Protein AF-A0A7Y0SCQ8-F1 (afdb_monomer_lite)

pLDDT: mean 80.89, std 14.11, range [43.19, 97.25]

Organism: Vibrio parahaemolyticus (NCBI:txid670)

Sequence (93 aa):
NIFVGQSGVGKSSLVNALMPELESEVEEGEVSENSGLGQHTTTAARLYHIPTGGDLIDSPGVREFGLWHLEAEEVTKAFVEFRPYLGGCKFRD

Structure (mmCIF, N/CA/C/O backbone):
data_AF-A0A7Y0SCQ8-F1
#
_entry.id   AF-A0A7Y0SCQ8-F1
#
loop_
_atom_site.group_PDB
_atom_site.id
_atom_site.type_symbol
_atom_site.label_atom_id
_atom_site.label_alt_id
_atom_site.label_comp_id
_atom_site.label_asym_id
_atom_site.label_entity_id
_atom_site.label_seq_id
_atom_site.pdbx_PDB_ins_code
_atom_site.Cartn_x
_atom_site.Cartn_y
_atom_site.Cartn_z
_atom_site.occupancy
_atom_site.B_iso_or_equiv
_atom_site.auth_seq_id
_atom_site.auth_comp_id
_atom_site.auth_asym_id
_atom_site.auth_atom_id
_atom_site.pdbx_PDB_model_num
ATOM 1 N N . ASN A 1 1 ? -9.217 -8.012 2.814 1.00 83.00 1 ASN A N 1
ATOM 2 C CA . ASN A 1 1 ? -8.607 -6.706 2.465 1.00 83.00 1 ASN A CA 1
ATOM 3 C C . ASN A 1 1 ? -7.761 -6.221 3.632 1.00 83.00 1 ASN A C 1
ATOM 5 O O . ASN A 1 1 ? -8.076 -6.588 4.754 1.00 83.00 1 ASN A O 1
ATOM 9 N N . ILE A 1 2 ? -6.691 -5.454 3.400 1.00 90.69 2 ILE A N 1
ATOM 10 C CA . ILE A 1 2 ? -5.829 -4.917 4.468 1.00 90.69 2 ILE A CA 1
ATOM 11 C C . ILE A 1 2 ? -5.593 -3.422 4.256 1.00 90.69 2 ILE A C 1
ATOM 13 O O . ILE A 1 2 ? -5.351 -2.993 3.127 1.00 90.69 2 ILE A O 1
ATOM 17 N N . PHE A 1 3 ? -5.650 -2.640 5.330 1.00 90.19 3 PHE A N 1
ATOM 18 C CA . PHE A 1 3 ? -5.182 -1.259 5.333 1.00 90.19 3 PHE A CA 1
ATOM 19 C C . PHE A 1 3 ? -3.725 -1.207 5.764 1.00 90.19 3 PHE A C 1
ATOM 21 O O . PHE A 1 3 ? -3.376 -1.593 6.874 1.00 90.19 3 PHE A O 1
ATOM 28 N N . VAL A 1 4 ? -2.877 -0.703 4.868 1.00 88.25 4 VAL A N 1
ATOM 29 C CA . VAL A 1 4 ? -1.442 -0.523 5.092 1.00 88.25 4 VAL A CA 1
ATOM 30 C C . VAL A 1 4 ? -1.092 0.929 4.814 1.00 88.25 4 VAL A C 1
ATOM 32 O O . VAL A 1 4 ? -1.541 1.520 3.836 1.00 88.25 4 VAL A O 1
ATOM 35 N N . GLY A 1 5 ? -0.280 1.511 5.685 1.00 85.50 5 GLY A N 1
ATOM 36 C CA . GLY A 1 5 ? 0.177 2.886 5.555 1.00 85.50 5 GLY A CA 1
ATOM 37 C C . GLY A 1 5 ? 0.899 3.341 6.811 1.00 85.50 5 GLY A C 1
ATOM 38 O O . GLY A 1 5 ? 0.850 2.665 7.846 1.00 85.50 5 GLY A O 1
ATOM 39 N N . GLN A 1 6 ? 1.561 4.491 6.732 1.00 83.19 6 GLN A N 1
ATOM 40 C CA . GLN A 1 6 ? 2.323 5.044 7.852 1.00 83.19 6 GLN A CA 1
ATOM 41 C C . GLN A 1 6 ? 1.439 5.348 9.073 1.00 83.19 6 GLN A C 1
ATOM 43 O O . GLN A 1 6 ? 0.205 5.304 9.015 1.00 83.19 6 GLN A O 1
ATOM 48 N N . SER A 1 7 ? 2.065 5.604 10.221 1.00 77.31 7 SER A N 1
ATOM 49 C CA . SER A 1 7 ? 1.324 6.044 11.408 1.00 77.31 7 SER A CA 1
ATOM 50 C C . SER A 1 7 ? 0.687 7.414 11.159 1.00 77.31 7 SER A C 1
ATOM 52 O O . SER A 1 7 ? 1.337 8.294 10.603 1.00 77.31 7 SER A O 1
ATOM 54 N N . GLY A 1 8 ? -0.576 7.598 11.551 1.00 77.19 8 GLY A N 1
ATOM 55 C CA . GLY A 1 8 ? -1.281 8.880 11.402 1.00 77.19 8 GLY A CA 1
ATOM 56 C C . GLY A 1 8 ? -1.905 9.173 10.038 1.00 77.19 8 GLY A C 1
ATOM 57 O O . GLY A 1 8 ? -2.489 10.233 9.874 1.00 77.19 8 GLY A O 1
ATOM 58 N N . VAL A 1 9 ? -1.853 8.253 9.069 1.00 84.25 9 VAL A N 1
ATOM 59 C CA . VAL A 1 9 ? -2.482 8.462 7.742 1.00 84.25 9 VAL A CA 1
ATOM 60 C C . VAL A 1 9 ? -4.014 8.304 7.735 1.00 84.25 9 VAL A C 1
ATOM 62 O O . VAL A 1 9 ? -4.620 8.385 6.673 1.00 84.25 9 VAL A O 1
ATOM 65 N N . GLY A 1 10 ? -4.639 8.037 8.892 1.00 84.75 10 GLY A N 1
ATOM 66 C CA . GLY A 1 10 ? -6.101 7.919 9.025 1.00 84.75 10 GLY A CA 1
ATOM 67 C C . GLY A 1 10 ? -6.693 6.514 8.844 1.00 84.75 10 GLY A C 1
ATOM 68 O O . GLY A 1 10 ? -7.875 6.397 8.542 1.00 84.75 10 GLY A O 1
ATOM 69 N N . LYS A 1 11 ? -5.912 5.435 9.022 1.00 87.75 11 LYS A N 1
ATOM 70 C CA . LYS A 1 11 ? -6.416 4.047 8.890 1.00 87.75 11 LYS A CA 1
ATOM 71 C C . LYS A 1 11 ? -7.583 3.752 9.842 1.00 87.75 11 LYS A C 1
ATOM 73 O O . LYS A 1 11 ? -8.626 3.308 9.381 1.00 87.75 11 LYS A O 1
ATOM 78 N N . SER A 1 12 ? -7.428 4.057 11.131 1.00 82.44 12 SER A N 1
ATOM 79 C CA . SER A 1 12 ? -8.461 3.824 12.153 1.00 82.44 12 SER A CA 1
ATOM 80 C C . SER A 1 12 ? -9.718 4.661 11.899 1.00 82.44 12 SER A C 1
ATOM 82 O O . SER A 1 12 ? -10.818 4.122 11.924 1.00 82.44 12 SER A O 1
ATOM 84 N N . SER A 1 13 ? -9.566 5.933 11.519 1.00 85.56 13 SER A N 1
ATOM 85 C CA . SER A 1 13 ? -10.707 6.781 11.151 1.00 85.56 13 SER A CA 1
ATOM 86 C C . SER A 1 13 ? -11.450 6.256 9.911 1.00 85.56 13 SER A C 1
ATOM 88 O O . SER A 1 13 ? -12.674 6.327 9.845 1.00 85.56 13 SER A O 1
ATOM 90 N N . LEU A 1 14 ? -10.748 5.662 8.933 1.00 88.19 14 LEU A N 1
ATOM 91 C CA . LEU A 1 14 ? -11.397 4.986 7.800 1.00 88.19 14 LEU A CA 1
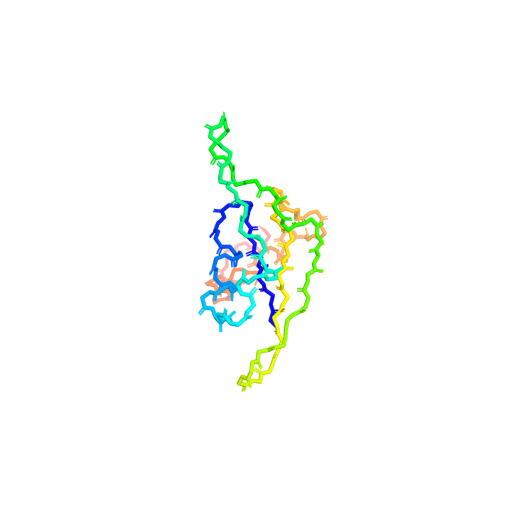ATOM 92 C C . LEU A 1 14 ? -12.140 3.712 8.221 1.00 88.19 14 LEU A C 1
ATOM 94 O O . LEU A 1 14 ? -13.197 3.429 7.664 1.00 88.19 14 LEU A O 1
ATOM 98 N N . VAL A 1 15 ? -11.614 2.948 9.184 1.00 87.38 15 VAL A N 1
ATOM 99 C CA . VAL A 1 15 ? -12.315 1.783 9.752 1.00 87.38 15 VAL A CA 1
ATOM 100 C C . VAL A 1 15 ? -13.632 2.230 10.394 1.00 87.38 15 VAL A C 1
ATOM 102 O O . VAL A 1 15 ? -14.672 1.667 10.059 1.00 87.38 15 VAL A O 1
ATOM 105 N N . ASN A 1 16 ? -13.611 3.285 11.212 1.00 86.44 16 ASN A N 1
ATOM 106 C CA . ASN A 1 16 ? -14.811 3.840 11.852 1.00 86.44 16 ASN A CA 1
ATOM 107 C C . ASN A 1 16 ? -15.827 4.387 10.850 1.00 86.44 16 ASN A C 1
ATOM 109 O O . ASN A 1 16 ? -17.023 4.146 10.982 1.00 86.44 16 ASN A O 1
ATOM 113 N N . ALA A 1 17 ? -15.364 5.058 9.795 1.00 88.00 17 ALA A N 1
ATOM 114 C CA . ALA A 1 17 ? -16.249 5.540 8.739 1.00 88.00 17 ALA A CA 1
ATOM 115 C C . ALA A 1 17 ? -16.921 4.398 7.949 1.00 88.00 17 ALA A C 1
ATOM 117 O O . ALA A 1 17 ? -18.039 4.564 7.462 1.00 88.00 17 ALA A O 1
ATOM 118 N N . LEU A 1 18 ? -16.244 3.253 7.795 1.00 86.56 18 LEU A N 1
ATOM 119 C CA . LEU A 1 18 ? -16.776 2.082 7.092 1.00 86.56 18 LEU A CA 1
ATOM 120 C C . LEU A 1 18 ? -17.689 1.216 7.965 1.00 86.56 18 LEU A C 1
ATOM 122 O O . LEU A 1 18 ? -18.580 0.563 7.424 1.00 86.56 18 LEU A O 1
ATOM 126 N N . MET A 1 19 ? -17.455 1.190 9.277 1.00 86.12 19 MET A N 1
ATOM 127 C CA . MET A 1 19 ? -18.191 0.382 10.253 1.00 86.12 19 MET A CA 1
ATOM 128 C C . MET A 1 19 ? -18.498 1.231 11.498 1.00 86.12 19 MET A C 1
ATOM 130 O O . MET A 1 19 ? -17.839 1.064 12.527 1.00 86.12 19 MET A O 1
ATOM 134 N N . PRO A 1 20 ? -19.475 2.159 11.424 1.00 83.25 20 PRO A N 1
ATOM 135 C CA . PRO A 1 20 ? -19.797 3.069 12.529 1.00 83.25 20 PRO A CA 1
ATOM 136 C C . PRO A 1 20 ? -20.184 2.345 13.824 1.00 83.25 20 PRO A C 1
ATOM 138 O O . PRO A 1 20 ? -19.970 2.853 14.918 1.00 83.25 20 PRO A O 1
ATOM 141 N N . GLU A 1 21 ? -20.719 1.128 13.724 1.00 80.94 21 GLU A N 1
ATOM 142 C CA . GLU A 1 21 ? -21.023 0.270 14.870 1.00 80.94 21 GLU A CA 1
ATOM 143 C C . GLU A 1 21 ? -19.792 -0.145 15.694 1.00 80.94 21 GLU A C 1
ATOM 145 O O . GLU A 1 21 ? -19.947 -0.559 16.840 1.00 80.94 21 GLU A O 1
ATOM 150 N N . LEU A 1 22 ? -18.582 -0.015 15.141 1.00 74.81 22 LEU A N 1
ATOM 151 C CA . LEU A 1 22 ? -17.319 -0.338 15.807 1.00 74.81 22 LEU A CA 1
ATOM 152 C C . LEU A 1 22 ? -16.625 0.886 16.419 1.00 74.81 22 LEU A C 1
ATOM 154 O O . LEU A 1 22 ? -15.545 0.736 16.991 1.00 74.81 22 LEU A O 1
ATOM 158 N N . GLU A 1 23 ? -17.225 2.078 16.348 1.00 71.12 23 GLU A N 1
ATOM 159 C CA . GLU A 1 23 ? -16.613 3.330 16.821 1.00 71.12 23 GLU A CA 1
ATOM 160 C C . GLU A 1 23 ? -16.206 3.265 18.307 1.00 71.12 23 GLU A C 1
ATOM 162 O O . GLU A 1 23 ? -15.190 3.828 18.703 1.00 71.12 23 GLU A O 1
ATOM 167 N N . SER A 1 24 ? -16.931 2.503 19.137 1.00 64.00 24 SER A N 1
ATOM 168 C CA . SER A 1 24 ? -16.568 2.279 20.546 1.00 64.00 24 SER A CA 1
ATOM 169 C C . SER A 1 24 ? -15.457 1.243 20.774 1.00 64.00 24 SER A C 1
ATOM 171 O O . SER A 1 24 ? -14.947 1.133 21.886 1.00 64.00 24 SER A O 1
ATOM 173 N N . GLU A 1 25 ? -15.113 0.444 19.762 1.00 68.38 25 GLU A N 1
ATOM 174 C CA . GLU A 1 25 ? -14.125 -0.648 19.835 1.00 68.38 25 GLU A CA 1
ATOM 175 C C . GLU A 1 25 ? -12.785 -0.292 19.166 1.00 68.38 25 GLU A C 1
ATOM 177 O O . GLU A 1 25 ? -11.730 -0.868 19.474 1.00 68.38 25 GLU A O 1
ATOM 182 N N . VAL A 1 26 ? -12.821 0.652 18.225 1.00 68.06 26 VAL A N 1
ATOM 183 C CA . VAL A 1 26 ? -11.668 1.142 17.473 1.00 68.06 26 VAL A CA 1
ATOM 184 C C . VAL A 1 26 ? -11.230 2.471 18.077 1.00 68.06 26 VAL A C 1
ATOM 186 O O . VAL A 1 26 ? -11.761 3.533 17.762 1.00 68.06 26 VAL A O 1
ATOM 189 N N . GLU A 1 27 ? -10.223 2.415 18.944 1.00 65.50 27 GLU A N 1
ATOM 190 C CA . GLU A 1 27 ? -9.611 3.624 19.488 1.00 65.50 27 GLU A CA 1
ATOM 191 C C . GLU A 1 27 ? -8.903 4.411 18.373 1.00 65.50 27 GLU A C 1
ATOM 193 O O . GLU A 1 27 ? -7.899 3.966 17.806 1.00 65.50 27 GLU A O 1
ATOM 198 N N . GLU A 1 28 ? -9.403 5.609 18.071 1.00 65.62 28 GLU A N 1
ATOM 199 C CA . GLU A 1 28 ? -8.644 6.611 17.328 1.00 65.62 28 GLU A CA 1
ATOM 200 C C . GLU A 1 28 ? -7.639 7.243 18.292 1.00 65.62 28 GLU A C 1
ATOM 202 O O . GLU A 1 28 ? -8.016 7.840 19.296 1.00 65.62 28 GLU A O 1
ATOM 207 N N . GLY A 1 29 ? -6.341 7.080 18.032 1.00 58.78 29 GLY A N 1
ATOM 208 C CA . GLY A 1 29 ? -5.339 7.781 18.841 1.00 58.78 29 GLY A CA 1
ATOM 209 C C . GLY A 1 29 ? -5.133 9.186 18.324 1.00 58.78 29 GLY A C 1
ATOM 210 O O . GLY A 1 29 ? -5.202 9.434 17.119 1.00 58.78 29 GLY A O 1
ATOM 211 N N . GLU A 1 30 ? -4.825 10.090 19.242 1.00 54.00 30 GLU A N 1
ATOM 212 C CA . GLU A 1 30 ? -4.482 11.462 18.906 1.00 54.00 30 GLU A CA 1
ATOM 213 C C . GLU A 1 30 ? -3.174 11.519 18.098 1.00 54.00 30 GLU A C 1
ATOM 215 O O . GLU A 1 30 ? -2.270 10.685 18.222 1.00 54.00 30 GLU A O 1
ATOM 220 N N . VAL A 1 31 ? -3.052 12.516 17.224 1.00 55.91 31 VAL A N 1
ATOM 221 C CA . VAL A 1 31 ? -1.771 12.810 16.575 1.00 55.91 31 VAL A CA 1
ATOM 222 C C . VAL A 1 31 ? -0.854 13.426 17.628 1.00 55.91 31 VAL A C 1
ATOM 224 O O . VAL A 1 31 ? -1.249 14.354 18.326 1.00 55.91 31 VAL A O 1
ATOM 227 N N . SER A 1 32 ? 0.379 12.929 17.753 1.00 47.16 32 SER A N 1
ATOM 228 C CA . SER A 1 32 ? 1.333 13.469 18.723 1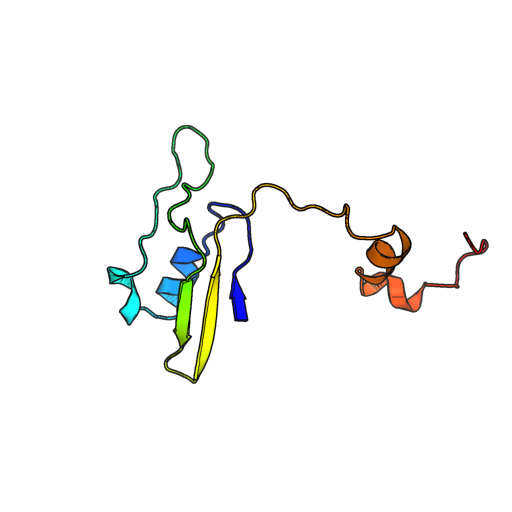.00 47.16 32 SER A CA 1
ATOM 229 C C . SER A 1 32 ? 1.650 14.932 18.395 1.00 47.16 32 SER A C 1
ATOM 231 O O . SER A 1 32 ? 2.366 15.204 17.429 1.00 47.16 32 SER A O 1
ATOM 233 N N . GLU A 1 33 ? 1.191 15.868 19.233 1.00 48.06 33 GLU A N 1
ATOM 234 C CA . GLU A 1 33 ? 1.444 17.311 19.063 1.00 48.06 33 GLU A CA 1
ATOM 235 C C . GLU A 1 33 ? 2.943 17.656 19.045 1.00 48.06 33 GLU A C 1
ATOM 237 O O . GLU A 1 33 ? 3.368 18.602 18.389 1.00 48.06 33 GLU A O 1
ATOM 242 N N . ASN A 1 34 ? 3.765 16.856 19.731 1.00 43.19 34 ASN A N 1
ATOM 243 C CA . ASN A 1 34 ? 5.195 17.113 19.896 1.00 43.19 34 ASN A CA 1
ATOM 244 C C . ASN A 1 34 ? 6.050 16.661 18.696 1.00 43.19 34 ASN A C 1
ATOM 246 O O . ASN A 1 34 ? 7.171 17.131 18.524 1.00 43.19 34 ASN A O 1
ATOM 250 N N . SER A 1 35 ? 5.558 15.717 17.886 1.00 54.53 35 SER A N 1
ATOM 251 C CA . SER A 1 35 ? 6.315 15.148 16.758 1.00 54.53 35 SER A CA 1
ATOM 252 C C . SER A 1 35 ? 5.648 15.343 15.397 1.00 54.53 35 SER A C 1
ATOM 254 O O . SER A 1 35 ? 6.303 15.145 14.376 1.00 54.53 35 SER A O 1
ATOM 256 N N . GLY A 1 36 ? 4.359 15.700 15.361 1.00 50.38 36 GLY A N 1
ATOM 257 C CA . GLY A 1 36 ? 3.560 15.743 14.131 1.00 50.38 36 GLY A CA 1
ATOM 258 C C . GLY A 1 36 ? 3.319 14.364 13.504 1.00 50.38 36 GLY A C 1
ATOM 259 O O . GLY A 1 36 ? 2.763 14.271 12.413 1.00 50.38 36 GLY A O 1
ATOM 260 N N . LEU A 1 37 ? 3.743 13.288 14.173 1.00 52.97 37 LEU A N 1
ATOM 261 C CA . LEU A 1 37 ? 3.559 11.910 13.736 1.00 52.97 37 LEU A CA 1
ATOM 262 C C . LEU A 1 37 ? 2.326 11.324 14.430 1.00 52.97 37 LEU A C 1
ATOM 264 O O . LEU A 1 37 ? 2.095 11.561 15.617 1.00 52.97 37 LEU A O 1
ATOM 268 N N . GLY A 1 38 ? 1.531 10.529 13.710 1.00 53.53 38 GLY A N 1
ATOM 269 C CA . GLY A 1 38 ? 0.400 9.838 14.330 1.00 53.53 38 GLY A CA 1
ATOM 270 C C . GLY A 1 38 ? 0.862 8.909 15.448 1.00 53.53 38 GLY A C 1
ATOM 271 O O . GLY A 1 38 ? 1.832 8.160 15.273 1.00 53.53 38 GLY A O 1
ATOM 272 N N . GLN A 1 39 ? 0.177 8.936 16.589 1.00 55.97 39 GLN A N 1
ATOM 273 C CA . GLN A 1 39 ? 0.439 8.003 17.676 1.00 55.97 39 GLN A CA 1
ATOM 274 C C . GLN A 1 39 ? -0.007 6.597 17.256 1.00 55.97 39 GLN A C 1
ATOM 276 O O . GLN A 1 39 ? -1.030 6.416 16.599 1.00 55.97 39 GLN A O 1
ATOM 281 N N . HIS A 1 40 ? 0.801 5.586 17.577 1.00 55.22 40 HIS A N 1
ATOM 282 C CA . HIS A 1 40 ? 0.464 4.198 17.273 1.00 55.22 40 HIS A CA 1
ATOM 283 C C . HIS A 1 40 ? -0.611 3.705 18.248 1.00 55.22 40 HIS A C 1
ATOM 285 O O . HIS A 1 40 ? -0.277 3.141 19.285 1.00 55.22 40 HIS A O 1
ATOM 291 N N . THR A 1 41 ? -1.886 3.904 17.930 1.00 55.81 41 THR A N 1
ATOM 292 C CA . THR A 1 41 ? -2.992 3.307 18.702 1.00 55.81 41 THR A CA 1
ATOM 293 C C . THR A 1 41 ? -3.131 1.826 18.370 1.00 55.81 41 THR A C 1
ATOM 295 O O . THR A 1 41 ? -3.188 0.980 19.260 1.00 55.81 41 THR A O 1
ATOM 298 N N . THR A 1 42 ? -3.063 1.478 17.080 1.00 60.12 42 THR A N 1
ATOM 299 C CA . THR A 1 42 ? -3.074 0.085 16.615 1.00 60.12 42 THR A CA 1
ATOM 300 C C . THR A 1 42 ? -1.676 -0.537 16.760 1.00 60.12 42 THR A C 1
ATOM 302 O O . THR A 1 42 ? -0.794 -0.331 15.923 1.00 60.12 42 THR A O 1
ATOM 305 N N . THR A 1 43 ? -1.452 -1.300 17.835 1.00 65.00 43 THR A N 1
ATOM 306 C CA . THR A 1 43 ? -0.180 -2.002 18.131 1.00 65.00 43 THR A CA 1
ATOM 307 C C . THR A 1 43 ? -0.108 -3.425 17.570 1.00 65.00 43 THR A C 1
ATOM 309 O O . THR A 1 43 ? 0.978 -3.993 17.472 1.00 65.00 43 THR A O 1
ATOM 312 N N . ALA A 1 44 ? -1.242 -3.989 17.151 1.00 74.00 44 ALA A N 1
ATOM 313 C CA . ALA A 1 44 ? -1.350 -5.317 16.556 1.00 74.00 44 ALA A CA 1
ATOM 314 C C . ALA A 1 44 ? -2.352 -5.309 15.399 1.00 74.00 44 ALA A C 1
ATOM 316 O O . ALA A 1 44 ? -3.259 -4.480 15.372 1.00 74.00 44 ALA A O 1
ATOM 317 N N . ALA A 1 45 ? -2.201 -6.244 14.458 1.00 84.62 45 ALA A N 1
ATOM 318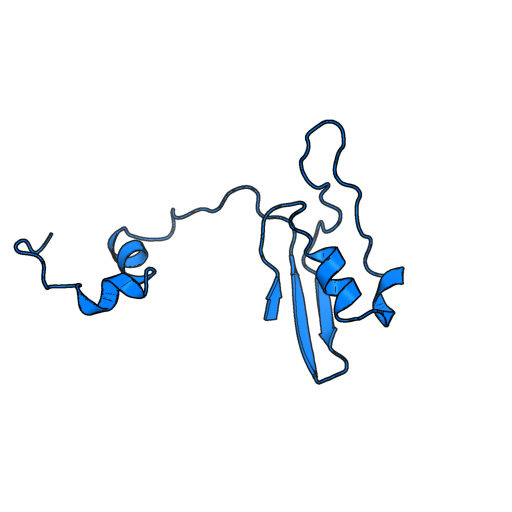 C CA . ALA A 1 45 ? -3.184 -6.413 13.397 1.00 84.62 45 ALA A CA 1
ATOM 319 C C . ALA A 1 45 ? -4.535 -6.859 13.984 1.00 84.62 45 ALA A C 1
ATOM 321 O O . ALA A 1 45 ? -4.574 -7.783 14.800 1.00 84.62 45 ALA A O 1
ATOM 322 N N . ARG A 1 46 ? -5.628 -6.218 13.565 1.00 85.25 46 ARG A N 1
ATOM 323 C CA . ARG A 1 46 ? -7.002 -6.559 13.969 1.00 85.25 46 ARG A CA 1
ATOM 324 C C . ARG A 1 46 ? -7.830 -6.931 12.748 1.00 85.25 46 ARG A C 1
ATOM 326 O O . ARG A 1 46 ? -7.700 -6.287 11.713 1.00 85.25 46 ARG A O 1
ATOM 333 N N . LEU A 1 47 ? -8.657 -7.966 12.874 1.00 89.44 47 LEU A N 1
ATOM 334 C CA . LEU A 1 47 ? -9.575 -8.433 11.836 1.00 89.44 47 LEU A CA 1
ATOM 335 C C . LEU A 1 47 ? -10.994 -7.961 12.159 1.00 89.44 47 LEU A C 1
ATOM 337 O O . LEU A 1 47 ? -11.480 -8.196 13.262 1.00 89.44 47 LEU A O 1
ATOM 341 N N . TYR A 1 48 ? -11.650 -7.362 11.175 1.00 88.81 48 TYR A N 1
ATOM 342 C CA . TYR A 1 48 ? -13.031 -6.906 11.225 1.00 88.81 48 TYR A CA 1
ATOM 343 C C . TYR A 1 48 ? -13.842 -7.583 10.124 1.00 88.81 48 TYR A C 1
ATOM 345 O O . TYR A 1 48 ? -13.350 -7.772 9.008 1.00 88.81 48 TYR A O 1
ATOM 353 N N . HIS A 1 49 ? -15.094 -7.908 10.432 1.00 90.06 49 HIS A N 1
ATOM 354 C CA . HIS A 1 49 ? -16.049 -8.456 9.475 1.00 90.06 49 HIS A CA 1
ATOM 355 C C . HIS A 1 49 ? -16.976 -7.341 9.002 1.00 90.06 49 HIS A C 1
ATOM 357 O O . HIS A 1 49 ? -17.672 -6.730 9.808 1.00 90.06 49 HIS A O 1
ATOM 363 N N . ILE A 1 50 ? -16.986 -7.075 7.699 1.00 87.94 50 ILE A N 1
ATOM 364 C CA . ILE A 1 50 ? -17.790 -6.000 7.121 1.00 87.94 50 ILE A CA 1
ATOM 365 C C . ILE A 1 50 ? -19.250 -6.478 7.051 1.00 87.94 50 ILE A C 1
ATOM 367 O O . ILE A 1 50 ? -19.494 -7.552 6.492 1.00 87.94 50 ILE A O 1
ATOM 371 N N . PRO A 1 51 ? -20.241 -5.705 7.538 1.00 83.75 51 PRO A N 1
ATOM 372 C CA . PRO A 1 51 ? -21.641 -6.145 7.566 1.00 83.75 51 PRO A CA 1
ATOM 373 C C . PRO A 1 51 ? -22.210 -6.525 6.195 1.00 83.75 51 PRO A C 1
ATOM 375 O O . PRO A 1 51 ? -23.055 -7.411 6.083 1.00 83.75 51 PRO A O 1
ATOM 378 N N . THR A 1 52 ? -21.740 -5.862 5.137 1.00 86.94 52 THR A N 1
ATOM 379 C CA . THR A 1 52 ? -22.140 -6.125 3.746 1.00 86.94 52 THR A CA 1
ATOM 380 C C . THR A 1 52 ? -21.387 -7.296 3.103 1.00 86.94 52 THR A C 1
ATOM 382 O O . THR A 1 52 ? -21.692 -7.667 1.969 1.00 86.94 52 THR A O 1
ATOM 385 N N . GLY A 1 53 ? -20.448 -7.909 3.829 1.00 88.31 53 GLY A N 1
ATOM 386 C CA . GLY A 1 53 ? -19.661 -9.063 3.414 1.00 88.31 53 GLY A CA 1
ATOM 387 C C . GLY A 1 53 ? -18.177 -8.754 3.208 1.00 88.31 53 GLY A C 1
ATOM 388 O O . GLY A 1 53 ? -17.792 -7.694 2.713 1.00 88.31 53 GLY A O 1
ATOM 389 N N . GLY A 1 54 ? -17.340 -9.739 3.537 1.00 91.12 54 GLY A N 1
ATOM 390 C CA . GLY A 1 54 ? -15.884 -9.660 3.432 1.00 91.12 54 GLY A CA 1
ATOM 391 C C . GLY A 1 54 ? -15.204 -9.191 4.717 1.00 91.12 54 GLY A C 1
ATOM 392 O O . GLY A 1 54 ? -15.855 -8.812 5.687 1.00 91.12 54 GLY A O 1
ATOM 393 N N . ASP A 1 55 ? -13.871 -9.218 4.692 1.00 92.88 55 ASP A N 1
ATOM 394 C CA . ASP A 1 55 ? -13.041 -8.973 5.870 1.00 92.88 55 ASP A CA 1
ATOM 395 C C . ASP A 1 55 ? -12.038 -7.838 5.644 1.00 92.88 55 ASP A C 1
ATOM 397 O O . ASP A 1 55 ? -11.422 -7.719 4.568 1.00 92.88 55 ASP A O 1
ATOM 401 N N . LEU A 1 56 ? -11.825 -7.043 6.691 1.00 91.06 56 LEU A N 1
ATOM 402 C CA . LEU A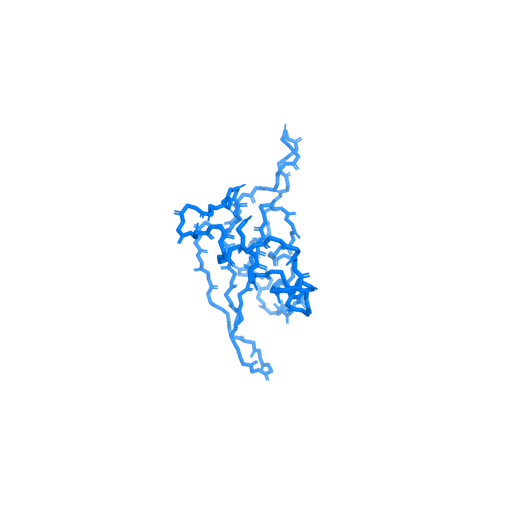 1 56 ? -10.840 -5.971 6.740 1.00 91.06 56 LEU A CA 1
ATOM 403 C C . LEU A 1 56 ? -9.832 -6.215 7.863 1.00 91.06 56 LEU A C 1
ATOM 405 O O . LEU A 1 56 ? -10.204 -6.387 9.016 1.00 91.06 56 LEU A O 1
ATOM 409 N N . ILE A 1 57 ? -8.546 -6.182 7.524 1.00 90.62 57 ILE A N 1
ATOM 410 C CA . ILE A 1 57 ? -7.455 -6.167 8.495 1.00 90.62 57 ILE A CA 1
ATOM 411 C C . ILE A 1 57 ? -6.945 -4.729 8.636 1.00 90.62 57 ILE A C 1
ATOM 413 O O . ILE A 1 57 ? -6.488 -4.151 7.647 1.00 90.62 57 ILE A O 1
ATOM 417 N N . ASP A 1 58 ? -6.985 -4.165 9.844 1.00 86.94 58 ASP A N 1
ATOM 418 C CA . ASP A 1 58 ? -6.226 -2.952 10.186 1.00 86.94 58 ASP A CA 1
ATOM 419 C C . ASP A 1 58 ? -4.841 -3.353 10.700 1.00 86.94 58 ASP A C 1
ATOM 421 O O . ASP A 1 58 ? -4.720 -4.283 11.502 1.00 86.94 58 ASP A O 1
ATOM 425 N N . SER A 1 59 ? -3.789 -2.680 10.232 1.00 83.94 59 SER A N 1
ATOM 426 C CA . SER A 1 59 ? -2.405 -2.974 10.607 1.00 83.94 59 SER A CA 1
ATOM 427 C C . SER A 1 59 ? -1.771 -1.819 11.385 1.00 83.94 59 SER A C 1
ATOM 429 O O . SER A 1 59 ? -2.098 -0.652 11.151 1.00 83.94 59 SER A O 1
ATOM 431 N N . PRO A 1 60 ? -0.754 -2.091 12.224 1.00 81.69 60 PRO A N 1
ATOM 432 C CA . PRO A 1 60 ? 0.102 -1.037 12.751 1.00 81.69 60 PRO A CA 1
ATOM 433 C C . PRO A 1 60 ? 0.686 -0.161 11.637 1.00 81.69 60 PRO A C 1
ATOM 435 O O . PRO A 1 60 ? 0.907 -0.612 10.508 1.00 81.69 60 PRO A O 1
ATOM 438 N N . GLY A 1 61 ? 0.944 1.108 11.960 1.00 77.69 61 GLY A N 1
ATOM 439 C CA . GLY A 1 61 ? 1.618 2.026 11.046 1.00 77.69 61 GLY A CA 1
ATOM 440 C C . GLY A 1 61 ? 3.010 1.523 10.656 1.00 77.69 61 GLY A C 1
ATOM 441 O O . GLY A 1 61 ? 3.831 1.252 11.530 1.00 77.69 61 GLY A O 1
ATOM 442 N N . VAL A 1 62 ? 3.291 1.439 9.355 1.00 77.06 62 VAL A N 1
ATOM 443 C CA . VAL A 1 62 ? 4.624 1.076 8.845 1.00 77.06 62 VAL A CA 1
ATOM 444 C C . VAL A 1 62 ? 5.526 2.310 8.897 1.00 77.06 62 VAL A C 1
ATOM 446 O O . VAL A 1 62 ? 5.171 3.344 8.340 1.00 77.06 62 VAL A O 1
ATOM 449 N N . ARG A 1 63 ? 6.678 2.233 9.571 1.00 70.19 63 ARG A N 1
ATOM 450 C CA . ARG A 1 63 ? 7.655 3.342 9.616 1.00 70.19 63 ARG A CA 1
ATOM 451 C C . ARG A 1 63 ? 8.648 3.290 8.465 1.00 70.19 63 ARG A C 1
ATOM 453 O O . ARG A 1 63 ? 8.925 4.308 7.845 1.00 70.19 63 ARG A 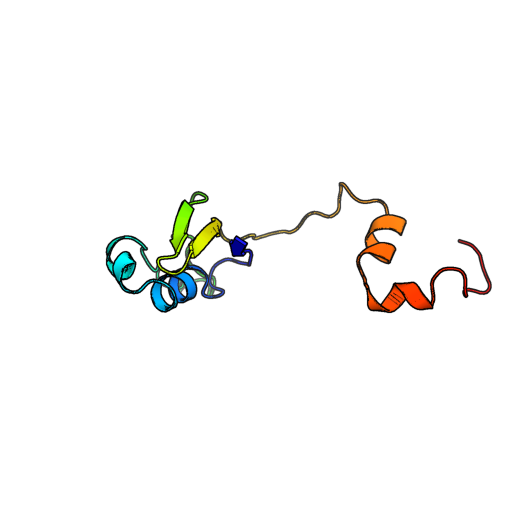O 1
ATOM 460 N N . GLU A 1 64 ? 9.139 2.095 8.168 1.00 74.44 64 GLU A N 1
ATOM 461 C CA . GLU A 1 64 ? 10.119 1.851 7.118 1.00 74.44 64 GLU A CA 1
ATOM 462 C C . GLU A 1 64 ? 9.673 0.652 6.289 1.00 74.44 64 GLU A C 1
ATOM 464 O O . GLU A 1 64 ? 9.169 -0.338 6.826 1.00 74.44 64 GLU A O 1
ATOM 469 N N . PHE A 1 65 ? 9.836 0.760 4.972 1.00 78.06 65 PHE A N 1
ATOM 470 C CA . PHE A 1 65 ? 9.535 -0.309 4.033 1.00 78.06 65 PHE A CA 1
ATOM 471 C C . PHE A 1 65 ? 10.834 -0.869 3.462 1.00 78.06 65 PHE A C 1
ATOM 473 O O . PHE A 1 65 ? 11.647 -0.141 2.895 1.00 78.06 65 PHE A O 1
ATOM 480 N N . GLY A 1 66 ? 11.020 -2.173 3.637 1.00 83.75 66 GLY A N 1
ATOM 481 C CA . GLY A 1 66 ? 12.221 -2.881 3.239 1.00 83.75 66 GLY A CA 1
ATOM 482 C C . GLY A 1 66 ? 12.121 -3.565 1.894 1.00 83.75 66 GLY A C 1
ATOM 483 O O . GLY A 1 66 ? 11.250 -4.409 1.705 1.00 83.75 66 GLY A O 1
ATOM 484 N N . LEU A 1 67 ? 13.076 -3.290 1.008 1.00 89.94 67 LEU A N 1
ATOM 485 C CA . LEU A 1 67 ? 13.199 -3.952 -0.297 1.00 89.94 67 LEU A CA 1
ATOM 486 C C . LEU A 1 67 ? 14.278 -5.046 -0.334 1.00 89.94 67 LEU A C 1
ATOM 488 O O . LEU A 1 67 ? 14.520 -5.620 -1.382 1.00 89.94 67 LEU A O 1
ATOM 492 N N . TRP A 1 68 ? 14.914 -5.367 0.797 1.00 90.31 68 TRP A N 1
ATOM 493 C CA . TRP A 1 68 ? 16.047 -6.310 0.888 1.00 90.31 68 TRP A CA 1
ATOM 494 C C . TRP A 1 68 ? 15.758 -7.742 0.419 1.00 90.31 68 TRP A C 1
ATOM 496 O O . TRP A 1 68 ? 16.683 -8.528 0.261 1.00 90.31 68 TRP A O 1
ATOM 506 N N . HIS A 1 69 ? 14.486 -8.098 0.261 1.00 90.25 69 HIS A N 1
ATOM 507 C CA . HIS A 1 69 ? 14.053 -9.407 -0.219 1.00 90.25 69 HIS A CA 1
ATOM 508 C C . HIS A 1 69 ? 13.822 -9.439 -1.736 1.00 90.25 69 HIS A C 1
ATOM 510 O O . HIS A 1 69 ? 13.460 -10.494 -2.244 1.00 90.25 69 HIS A O 1
ATOM 516 N N . LEU A 1 70 ? 13.974 -8.301 -2.426 1.00 93.94 70 LEU A N 1
ATOM 517 C CA . LEU A 1 70 ? 13.773 -8.176 -3.864 1.00 93.94 70 LEU A CA 1
ATOM 518 C C . LEU A 1 70 ? 15.096 -7.917 -4.576 1.00 93.94 70 LEU A C 1
ATOM 520 O O . LEU A 1 70 ? 15.873 -7.044 -4.184 1.00 93.94 70 LEU A O 1
ATOM 524 N N . GLU A 1 71 ? 15.285 -8.608 -5.690 1.00 94.75 71 GLU A N 1
ATOM 525 C CA . GLU A 1 71 ? 16.311 -8.278 -6.669 1.00 94.75 71 GLU A CA 1
ATOM 526 C C . GLU A 1 71 ? 15.894 -7.046 -7.494 1.00 94.75 71 GLU A C 1
ATOM 528 O O . GLU A 1 71 ? 14.708 -6.748 -7.675 1.00 94.75 71 GLU A O 1
ATOM 533 N N . ALA A 1 72 ? 16.862 -6.323 -8.066 1.00 91.06 72 ALA A N 1
ATOM 534 C CA . ALA A 1 72 ? 16.591 -5.104 -8.843 1.00 91.06 72 ALA A CA 1
ATOM 535 C C . ALA A 1 72 ? 15.630 -5.337 -10.033 1.00 91.06 72 ALA A C 1
ATOM 537 O O . ALA A 1 72 ? 14.815 -4.475 -10.384 1.00 91.06 72 ALA A O 1
ATOM 538 N N . GLU A 1 73 ? 15.680 -6.523 -10.641 1.00 91.25 73 GLU A N 1
ATOM 539 C CA . GLU A 1 73 ? 14.777 -6.895 -11.732 1.00 91.25 73 GLU A CA 1
ATOM 540 C C . GLU A 1 73 ? 13.323 -7.059 -11.245 1.00 91.25 73 GLU A C 1
ATOM 542 O O . GLU A 1 73 ? 12.378 -6.718 -11.960 1.00 91.25 73 GLU A O 1
ATOM 547 N N . GLU A 1 74 ? 13.122 -7.532 -10.014 1.00 94.12 74 GLU A N 1
ATOM 548 C CA . GLU A 1 74 ? 11.796 -7.681 -9.407 1.00 94.12 74 GLU A CA 1
ATOM 549 C C . GLU A 1 74 ? 11.180 -6.320 -9.082 1.00 94.12 74 GLU A C 1
ATOM 551 O O . GLU A 1 74 ? 10.000 -6.098 -9.363 1.00 94.12 74 GLU A O 1
ATOM 556 N N . VAL A 1 75 ? 11.993 -5.374 -8.599 1.00 94.25 75 VAL A N 1
ATOM 557 C CA . VAL A 1 75 ? 11.573 -3.975 -8.413 1.00 94.25 75 VAL A CA 1
ATOM 558 C C . VAL A 1 75 ? 11.107 -3.382 -9.741 1.00 94.25 75 VAL A C 1
ATOM 560 O O . VAL A 1 75 ? 10.040 -2.778 -9.808 1.00 94.25 75 VAL A O 1
ATOM 563 N N . THR A 1 76 ? 11.850 -3.613 -10.825 1.00 93.06 76 THR A N 1
ATOM 564 C CA . THR A 1 76 ? 11.484 -3.118 -12.162 1.00 93.06 76 THR A CA 1
ATOM 565 C C . THR A 1 76 ? 10.124 -3.661 -12.624 1.00 93.06 76 THR A C 1
ATOM 567 O O . THR A 1 76 ? 9.306 -2.915 -13.163 1.00 93.06 76 THR A O 1
ATOM 570 N N . LYS A 1 77 ? 9.835 -4.946 -12.369 1.00 93.44 77 LYS A N 1
ATOM 571 C CA . LYS A 1 77 ? 8.553 -5.596 -12.717 1.00 93.44 77 LYS A CA 1
ATOM 572 C C . LYS A 1 77 ? 7.368 -5.098 -11.877 1.00 93.44 77 LYS A C 1
ATOM 574 O O . LYS A 1 77 ? 6.216 -5.233 -12.312 1.00 93.44 77 LYS A O 1
ATOM 579 N N . ALA A 1 78 ? 7.635 -4.537 -10.696 1.00 94.00 78 ALA A N 1
ATOM 580 C CA . ALA A 1 78 ? 6.617 -4.014 -9.790 1.00 94.00 78 ALA A CA 1
ATOM 581 C C . ALA A 1 78 ? 5.974 -2.706 -10.294 1.00 94.00 78 ALA A C 1
ATOM 583 O O . ALA A 1 78 ? 4.829 -2.426 -9.941 1.00 94.00 78 ALA A O 1
ATOM 584 N N . PHE A 1 79 ? 6.648 -1.955 -11.173 1.00 95.50 79 PHE A N 1
ATOM 585 C CA . PHE A 1 79 ? 6.077 -0.785 -11.849 1.00 95.50 79 PHE A CA 1
ATOM 586 C C . PHE A 1 79 ? 5.314 -1.221 -13.105 1.00 95.50 79 PHE A C 1
ATOM 588 O O . PHE A 1 79 ? 5.896 -1.642 -14.108 1.00 95.50 79 PHE A O 1
ATOM 595 N N . VAL A 1 80 ? 3.982 -1.145 -13.051 1.00 96.56 80 VAL A N 1
ATOM 596 C CA . VAL A 1 80 ? 3.090 -1.639 -14.116 1.00 96.56 80 VAL A CA 1
ATOM 597 C C . VAL A 1 80 ? 3.351 -0.918 -15.439 1.00 96.56 80 VAL A C 1
ATOM 599 O O . VAL A 1 80 ? 3.317 -1.534 -16.504 1.00 96.56 80 VAL A O 1
ATOM 602 N N . GLU A 1 81 ? 3.670 0.367 -15.356 1.00 97.25 81 GLU A N 1
ATOM 603 C CA . GLU A 1 81 ? 3.917 1.280 -16.465 1.00 97.25 81 GLU A CA 1
ATOM 604 C C . GLU A 1 81 ? 5.193 0.931 -17.234 1.00 97.25 81 GLU A C 1
ATOM 606 O O . GLU A 1 81 ? 5.307 1.273 -18.408 1.00 97.25 81 GLU A O 1
ATOM 611 N N . PHE A 1 82 ? 6.146 0.230 -16.611 1.00 96.38 82 PHE A N 1
ATOM 612 C CA . PHE A 1 82 ? 7.386 -0.179 -17.272 1.00 96.38 82 PHE A CA 1
ATOM 613 C C . PHE A 1 82 ? 7.206 -1.414 -18.149 1.00 96.38 82 PHE A C 1
ATOM 615 O O . PHE A 1 82 ? 7.957 -1.588 -19.107 1.00 96.38 82 PHE A O 1
ATOM 622 N N . ARG A 1 83 ? 6.192 -2.248 -17.885 1.00 94.75 83 ARG A N 1
ATOM 623 C CA . ARG A 1 83 ? 5.980 -3.535 -18.573 1.00 94.75 83 ARG A CA 1
ATOM 624 C C . ARG A 1 83 ? 5.990 -3.443 -20.105 1.00 94.75 83 ARG A C 1
ATOM 626 O O . ARG A 1 83 ? 6.633 -4.298 -20.709 1.00 94.75 83 ARG A O 1
ATOM 633 N N . PRO A 1 84 ? 5.358 -2.442 -20.753 1.00 96.31 84 PRO A N 1
ATOM 634 C CA . PRO A 1 84 ? 5.385 -2.320 -22.212 1.00 96.31 84 PRO A CA 1
ATOM 635 C C . PRO A 1 84 ? 6.770 -1.995 -22.793 1.00 96.31 84 PRO A C 1
ATOM 637 O O . PRO A 1 84 ? 6.976 -2.160 -23.991 1.00 96.31 84 PRO A O 1
ATOM 640 N N . TYR A 1 85 ? 7.705 -1.518 -21.967 1.00 94.50 85 TYR A N 1
ATOM 641 C CA . TYR A 1 85 ? 9.031 -1.056 -22.384 1.00 94.50 85 TYR A CA 1
ATOM 642 C C . TYR A 1 85 ? 10.152 -2.053 -22.050 1.00 94.50 85 TYR A C 1
ATOM 644 O O . TYR A 1 85 ? 11.279 -1.896 -22.525 1.00 94.50 85 TYR A O 1
ATOM 652 N N . LEU A 1 86 ? 9.862 -3.090 -21.256 1.00 93.12 86 LEU A N 1
ATOM 653 C CA . LEU A 1 86 ? 10.845 -4.111 -20.889 1.00 93.12 86 LEU A CA 1
ATOM 654 C C . LEU A 1 86 ? 11.350 -4.858 -22.131 1.00 93.12 86 LEU A C 1
ATOM 656 O O . LEU A 1 86 ? 10.573 -5.276 -22.985 1.00 93.12 86 LEU A O 1
ATOM 660 N N . GLY A 1 87 ? 12.672 -5.019 -22.234 1.00 92.44 87 GLY A N 1
ATOM 661 C CA . GLY A 1 87 ? 13.328 -5.628 -23.398 1.00 92.44 87 GLY A CA 1
ATOM 662 C C . GLY A 1 87 ? 13.432 -4.719 -24.631 1.00 92.44 87 GLY A C 1
ATOM 663 O O . GLY A 1 87 ? 14.021 -5.133 -25.627 1.00 92.44 87 GLY A O 1
ATOM 664 N N . GLY A 1 88 ? 12.905 -3.489 -24.569 1.00 94.31 88 GLY A N 1
ATOM 665 C CA . GLY A 1 88 ? 13.028 -2.475 -25.624 1.00 94.31 88 GLY A CA 1
ATOM 666 C C . GLY A 1 88 ? 14.284 -1.602 -25.521 1.00 94.31 88 GLY A C 1
ATOM 667 O O . GLY A 1 88 ? 14.537 -0.776 -26.398 1.00 94.31 88 GLY A O 1
ATOM 668 N N . CYS A 1 89 ? 15.074 -1.763 -24.457 1.00 94.44 89 CYS A N 1
ATOM 669 C CA . CYS A 1 89 ? 16.330 -1.044 -24.280 1.00 94.44 89 CYS A CA 1
ATOM 670 C C . CYS A 1 89 ? 17.384 -1.500 -25.298 1.00 94.44 89 CYS A C 1
ATOM 672 O O . CYS A 1 89 ? 17.462 -2.667 -25.677 1.00 94.44 89 CYS A O 1
ATOM 674 N N . LYS A 1 90 ? 18.243 -0.562 -25.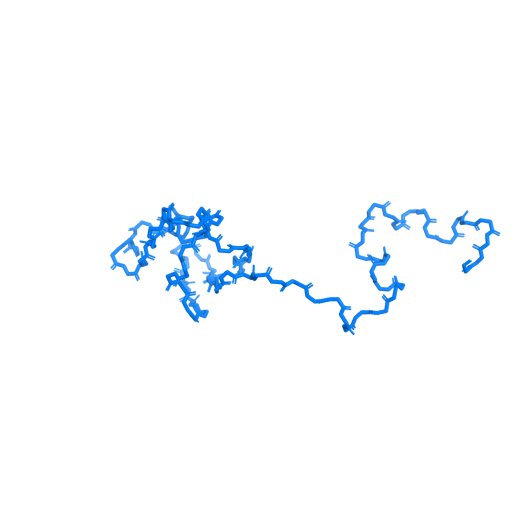717 1.00 95.75 90 LYS A N 1
ATOM 675 C CA . LYS A 1 90 ? 19.378 -0.837 -26.615 1.00 95.75 90 LYS A CA 1
ATOM 676 C C . LYS A 1 90 ? 20.349 -1.874 -26.032 1.00 95.75 90 LYS A C 1
ATOM 678 O O . LYS A 1 90 ? 20.962 -2.626 -26.788 1.00 95.75 90 LYS A O 1
ATOM 683 N N . PHE A 1 91 ? 20.502 -1.867 -24.712 1.00 94.38 91 PHE A N 1
ATOM 684 C CA . PHE A 1 91 ? 21.340 -2.784 -23.947 1.00 94.38 91 PHE A CA 1
ATOM 685 C C . PHE A 1 91 ? 20.448 -3.720 -23.133 1.00 94.38 91 PHE A C 1
ATOM 687 O O . PHE A 1 91 ? 19.312 -3.365 -22.809 1.00 94.38 91 PHE A O 1
ATOM 694 N N . ARG A 1 92 ? 20.938 -4.935 -22.883 1.00 85.38 92 ARG A N 1
ATOM 695 C CA . ARG A 1 92 ? 20.162 -6.003 -22.237 1.00 85.38 92 ARG A CA 1
ATOM 696 C C . ARG A 1 92 ? 20.223 -5.953 -20.709 1.00 85.38 92 ARG A C 1
ATOM 698 O O . ARG A 1 92 ? 19.404 -6.616 -20.081 1.00 85.38 92 ARG A O 1
ATOM 705 N N . ASP A 1 93 ? 21.161 -5.189 -20.171 1.00 77.56 93 ASP A N 1
ATOM 706 C CA . ASP A 1 93 ? 21.573 -5.079 -18.776 1.00 77.56 93 ASP A CA 1
ATOM 707 C C . ASP A 1 93 ? 21.787 -3.609 -18.385 1.00 77.56 93 ASP A C 1
ATOM 709 O O . ASP A 1 93 ? 22.438 -2.868 -19.162 1.00 77.56 93 ASP A O 1
#

Secondary structure (DSSP, 8-state):
-EE---TTSSHHHHHHHH-GGGTTTS-PPPB-TTTSSBP----S-EEEE-TTS-EEEE-PPPS----TTS-HHHHHHH-GGGGGGTT-SSS--

Radius of gyration: 18.78 Å; chains: 1; bounding box: 44×27×47 Å

Foldseek 3Di:
DEDAAAAPPCLLVVVCVQPVVCVVVRDQADQPPVPSGHDFPPPAWDWDARPVGDIYIYGTGDPDDDPPVDDPVRVQVVPVVCVVCQPVDPDND

InterPro domains:
  IPR004881 Ribosome biogenesis GTPase RsgA [PTHR32120] (2-93)
  IPR004881 Ribosome biogenesis GTPase RsgA [TIGR00157] (2-93)
  IPR010914 RsgA GTPase domain [PF03193] (2-68)
  IPR010914 RsgA GTPase domain [PS50936] (1-63)
  IPR027417 P-loop containing nucleoside triphosphate hydrolase [G3DSA:3.40.50.300] (1-67)
  IPR027417 P-loop containing nucleoside triphosphate hydrolase [SSF52540] (2-93)